Protein AF-A0A2N6NVB7-F1 (afdb_monomer)

Radius of gyration: 34.41 Å; Cα contacts (8 Å, |Δi|>4): 62; chains: 1; bounding box: 68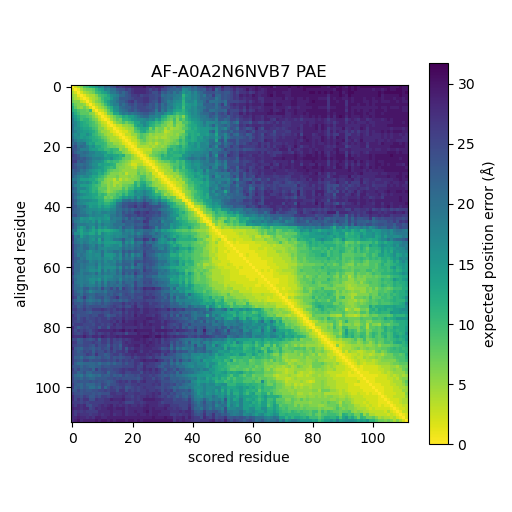×54×75 Å

Organism: Beauveria bassiana (NCBI:txid176275)

Solvent-accessible surface area (backbone atoms only — not comparable to full-atom values): 7226 Å² total; per-residue (Å²): 137,64,85,72,70,75,78,69,82,67,71,74,57,72,52,74,50,78,47,80,46,85,50,96,95,42,84,45,79,48,79,49,84,46,84,44,81,76,61,87,83,67,74,80,74,61,94,56,56,67,58,55,50,52,52,52,49,51,52,53,51,50,53,51,52,52,51,49,54,50,50,22,71,65,57,78,74,95,65,85,79,65,95,87,71,89,55,88,52,47,84,63,26,54,62,48,43,50,52,55,53,51,50,53,50,53,52,54,64,72,76,107

pLDDT: mean 71.39, std 13.03, range [40.34, 96.44]

Structure (mmCIF, N/CA/C/O backbone):
data_AF-A0A2N6NVB7-F1
#
_entry.id   AF-A0A2N6NVB7-F1
#
loop_
_atom_site.group_PDB
_atom_site.id
_atom_site.type_symbol
_atom_site.label_atom_id
_atom_site.label_alt_id
_atom_site.label_comp_id
_atom_site.label_asym_id
_atom_site.label_entity_id
_atom_site.label_seq_id
_atom_site.pdbx_PDB_ins_code
_atom_site.Cartn_x
_atom_site.Cartn_y
_atom_site.Cartn_z
_atom_site.occupancy
_atom_site.B_iso_or_equiv
_atom_site.auth_seq_id
_atom_site.auth_comp_id
_atom_site.auth_asym_id
_atom_site.auth_atom_id
_atom_site.pdbx_PDB_model_num
ATOM 1 N N . MET A 1 1 ? 34.580 24.441 -21.363 1.00 40.34 1 MET A N 1
ATOM 2 C CA . MET A 1 1 ? 34.921 23.006 -21.359 1.00 40.34 1 MET A CA 1
ATOM 3 C C . MET A 1 1 ? 33.828 22.363 -20.548 1.00 40.34 1 MET A C 1
ATOM 5 O O . MET A 1 1 ? 33.906 22.354 -19.325 1.00 40.34 1 MET A O 1
ATOM 9 N N . ASP A 1 2 ? 32.747 22.020 -21.233 1.00 43.09 2 ASP A N 1
ATOM 10 C CA . ASP A 1 2 ? 31.543 21.494 -20.610 1.00 43.09 2 ASP A CA 1
ATOM 11 C C . ASP A 1 2 ? 31.752 20.002 -20.346 1.00 43.09 2 ASP A C 1
ATOM 13 O O . ASP A 1 2 ? 32.411 19.305 -21.116 1.00 43.09 2 ASP A O 1
ATOM 17 N N . ASN A 1 3 ? 31.237 19.513 -19.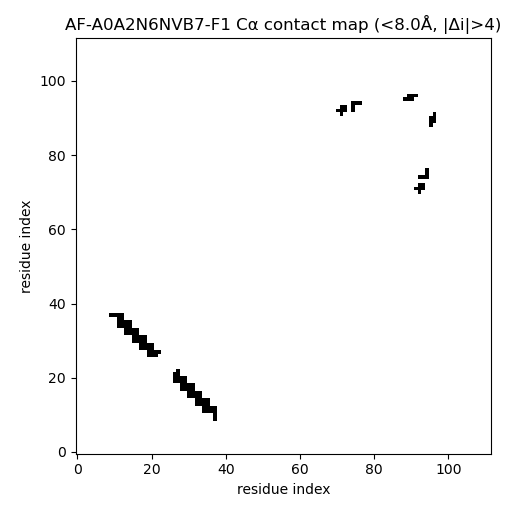218 1.00 52.19 3 ASN A N 1
ATOM 18 C CA . ASN A 1 3 ? 31.436 18.134 -18.752 1.00 52.19 3 ASN A CA 1
ATOM 19 C C . ASN A 1 3 ? 30.811 17.070 -19.683 1.00 52.19 3 ASN A C 1
ATOM 21 O O . ASN A 1 3 ? 30.925 15.876 -19.411 1.00 52.19 3 ASN A O 1
ATOM 25 N N . ASP A 1 4 ? 30.178 17.502 -20.772 1.00 55.56 4 ASP A N 1
ATOM 26 C CA . ASP A 1 4 ? 29.521 16.666 -21.770 1.00 55.56 4 ASP A CA 1
ATOM 27 C C . ASP A 1 4 ? 30.514 16.114 -22.816 1.00 55.56 4 ASP A C 1
ATOM 29 O O . ASP A 1 4 ? 30.278 15.045 -23.373 1.00 55.56 4 ASP A O 1
ATOM 33 N N . ASP A 1 5 ? 31.678 16.755 -23.002 1.00 52.03 5 ASP A N 1
ATOM 34 C CA . ASP A 1 5 ? 32.723 16.304 -23.944 1.00 52.03 5 ASP A CA 1
ATOM 35 C C . ASP A 1 5 ? 33.527 15.087 -23.435 1.00 52.03 5 ASP A C 1
ATOM 37 O O . ASP A 1 5 ? 34.255 14.444 -24.192 1.00 52.03 5 ASP A O 1
ATOM 41 N N . LEU A 1 6 ? 33.414 14.734 -22.147 1.00 52.22 6 LEU A N 1
ATOM 42 C CA . LEU A 1 6 ? 34.183 13.636 -21.540 1.00 52.22 6 LEU A CA 1
ATOM 43 C C . LEU A 1 6 ? 33.532 12.251 -21.730 1.00 52.22 6 LEU A C 1
ATOM 45 O O . LEU A 1 6 ? 34.128 11.237 -21.366 1.00 52.22 6 LEU A O 1
ATOM 49 N N . LEU A 1 7 ? 32.316 12.196 -22.286 1.00 55.66 7 LEU A N 1
ATOM 50 C CA . LEU A 1 7 ? 31.546 10.959 -22.482 1.00 55.66 7 LEU A CA 1
ATOM 51 C C . LEU A 1 7 ? 31.660 10.362 -23.895 1.00 55.66 7 LEU A C 1
ATOM 53 O O . LEU A 1 7 ? 31.211 9.235 -24.096 1.00 55.66 7 LEU A O 1
ATOM 57 N N . ASP A 1 8 ? 32.310 11.057 -24.833 1.00 54.12 8 ASP A N 1
ATOM 58 C CA . ASP A 1 8 ? 32.434 10.635 -26.240 1.00 54.12 8 ASP A CA 1
ATOM 59 C C . ASP A 1 8 ? 33.841 10.131 -26.633 1.00 54.12 8 ASP A C 1
ATOM 61 O O . ASP A 1 8 ? 34.114 9.855 -27.801 1.00 54.12 8 ASP A O 1
ATOM 65 N N . LEU A 1 9 ? 34.752 9.938 -25.670 1.00 54.91 9 LEU A N 1
ATOM 66 C CA . LEU A 1 9 ? 36.155 9.569 -25.940 1.00 54.91 9 LEU A CA 1
ATOM 67 C C . LEU A 1 9 ? 36.422 8.087 -26.271 1.00 54.91 9 LEU A C 1
ATOM 69 O O . LEU A 1 9 ? 37.580 7.684 -26.357 1.00 54.91 9 LEU A O 1
ATOM 73 N N . ASP A 1 10 ? 35.404 7.260 -26.493 1.00 55.62 10 ASP A N 1
ATOM 74 C CA . ASP A 1 10 ? 35.606 5.850 -26.849 1.00 55.62 10 ASP A CA 1
ATOM 75 C C . ASP A 1 10 ? 34.598 5.461 -27.933 1.00 55.62 10 ASP A C 1
ATOM 77 O O . ASP A 1 10 ? 33.502 4.990 -27.642 1.00 55.62 10 ASP A O 1
ATOM 81 N N . GLY A 1 11 ? 34.934 5.702 -29.205 1.00 59.75 11 GLY A N 1
ATOM 82 C CA . GLY A 1 11 ? 34.140 5.212 -30.337 1.00 59.75 11 GLY A CA 1
ATOM 83 C C . GLY A 1 11 ? 33.894 3.694 -30.240 1.00 59.75 11 GLY A C 1
ATOM 84 O O . GLY A 1 11 ? 34.621 2.992 -29.534 1.00 59.75 11 GLY A O 1
ATOM 85 N N . PRO A 1 12 ? 32.874 3.141 -30.923 1.00 56.75 12 PRO A N 1
ATOM 86 C CA . PRO A 1 12 ? 32.504 1.736 -30.771 1.00 56.75 12 PRO A CA 1
ATOM 87 C C . PRO A 1 12 ? 33.707 0.823 -31.042 1.00 56.75 12 PRO A C 1
ATOM 89 O O . PRO A 1 12 ? 34.180 0.722 -32.178 1.00 56.75 12 PRO A O 1
ATOM 92 N N . ARG A 1 13 ? 34.200 0.141 -29.998 1.00 58.38 13 ARG A N 1
ATOM 93 C CA . ARG A 1 13 ? 35.264 -0.856 -30.135 1.00 58.38 13 ARG A CA 1
ATOM 94 C C . ARG A 1 13 ? 34.728 -2.026 -30.956 1.00 58.38 13 ARG A C 1
ATOM 96 O O . ARG A 1 13 ? 33.943 -2.839 -30.467 1.00 58.38 13 ARG A O 1
ATOM 103 N N . ARG A 1 14 ? 35.138 -2.101 -32.226 1.00 57.09 14 ARG A N 1
ATOM 104 C CA . ARG A 1 14 ? 34.875 -3.259 -33.087 1.00 57.09 14 ARG A CA 1
ATOM 105 C C . ARG A 1 14 ? 35.806 -4.383 -32.657 1.00 57.09 14 ARG A C 1
ATOM 107 O O . ARG A 1 14 ? 37.016 -4.293 -32.844 1.00 57.09 14 ARG A O 1
ATOM 114 N N . MET A 1 15 ? 35.244 -5.424 -32.051 1.00 57.75 15 MET A N 1
ATOM 115 C CA . MET A 1 15 ? 35.988 -6.647 -31.775 1.00 57.75 15 MET A CA 1
ATOM 116 C C . MET A 1 15 ? 35.804 -7.596 -32.954 1.00 57.75 15 MET A C 1
ATOM 118 O O . MET A 1 15 ? 34.706 -8.092 -33.208 1.00 57.75 15 MET A O 1
ATOM 122 N N . THR A 1 16 ? 36.891 -7.827 -33.681 1.00 59.09 16 THR A N 1
ATOM 123 C CA . THR A 1 16 ? 36.931 -8.777 -34.788 1.00 59.09 16 THR A CA 1
ATOM 124 C C . THR A 1 16 ? 37.230 -10.158 -34.226 1.00 59.09 16 THR A C 1
ATOM 126 O O . THR A 1 16 ? 38.346 -10.418 -33.781 1.00 59.09 16 THR A O 1
ATOM 129 N N . ILE A 1 17 ? 36.235 -11.042 -34.224 1.00 64.62 17 ILE A N 1
ATOM 130 C CA . ILE A 1 17 ? 36.437 -12.444 -33.853 1.00 64.62 17 ILE A CA 1
ATOM 131 C C . ILE A 1 17 ? 36.577 -13.235 -35.150 1.00 64.62 17 ILE A C 1
ATOM 133 O O . ILE A 1 17 ? 35.655 -13.276 -35.968 1.00 64.62 17 ILE A O 1
ATOM 137 N N . VAL A 1 18 ? 37.748 -13.840 -35.342 1.00 67.06 18 VAL A N 1
ATOM 138 C CA . VAL A 1 18 ? 37.983 -14.799 -36.422 1.00 67.06 18 VAL A CA 1
ATOM 139 C C . VAL A 1 18 ? 37.520 -16.150 -35.906 1.00 67.06 18 VAL A C 1
ATOM 141 O O . VAL A 1 18 ? 38.108 -16.692 -34.973 1.00 67.06 18 VAL A O 1
ATOM 144 N N . MET A 1 19 ? 36.426 -16.659 -36.468 1.00 67.00 19 MET A N 1
ATOM 145 C CA . MET A 1 19 ? 35.972 -18.012 -36.179 1.00 67.00 19 MET A CA 1
ATOM 146 C C . MET A 1 19 ? 36.403 -18.929 -37.316 1.00 67.00 19 MET A C 1
ATOM 148 O O . MET A 1 19 ? 36.098 -18.682 -38.486 1.00 67.00 19 MET A O 1
ATOM 152 N N . GLU A 1 20 ? 37.128 -19.980 -36.954 1.00 69.12 20 GLU A N 1
ATOM 153 C CA . GLU A 1 20 ? 37.506 -21.048 -37.869 1.00 69.12 20 GLU A CA 1
ATOM 154 C C . GLU A 1 20 ? 36.418 -22.120 -37.801 1.00 69.12 20 GLU A C 1
ATOM 156 O O . GLU A 1 20 ? 36.197 -22.74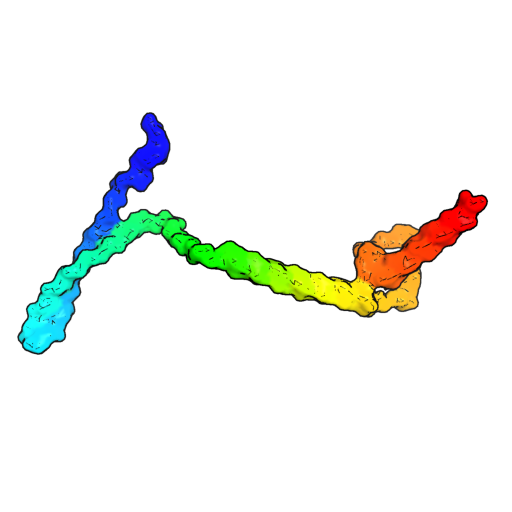1 -36.760 1.00 69.12 20 GLU A O 1
ATOM 161 N N . GLU A 1 21 ? 35.687 -22.302 -38.899 1.00 69.75 21 GLU A N 1
ATOM 162 C CA . GLU A 1 21 ? 34.688 -23.361 -39.013 1.00 69.75 21 GLU A CA 1
ATOM 163 C C . GLU A 1 21 ? 35.209 -24.414 -39.988 1.00 69.75 21 GLU A C 1
ATOM 165 O O . GLU A 1 21 ? 35.560 -24.114 -41.133 1.00 69.75 21 GLU A O 1
ATOM 170 N N . TRP A 1 22 ? 35.266 -25.663 -39.530 1.00 57.91 22 TRP A N 1
ATOM 171 C CA . TRP A 1 22 ? 35.655 -26.782 -40.376 1.00 57.91 22 TRP A CA 1
ATOM 172 C C . TRP A 1 22 ? 34.460 -27.181 -41.246 1.00 57.91 22 TRP A C 1
ATOM 174 O O . TRP A 1 22 ? 33.486 -27.751 -40.750 1.00 57.91 22 TRP A O 1
ATOM 184 N N . LYS A 1 23 ? 34.511 -26.877 -42.547 1.00 60.88 23 LYS A N 1
ATOM 185 C CA . LYS A 1 23 ? 33.477 -27.281 -43.511 1.00 60.88 23 LYS A CA 1
ATOM 186 C C . LYS A 1 23 ? 34.100 -28.056 -44.661 1.00 60.88 23 LYS A C 1
ATOM 188 O O . LYS A 1 23 ? 34.999 -27.571 -45.339 1.00 60.88 23 LYS A O 1
ATOM 193 N N . THR A 1 24 ? 33.581 -29.264 -44.900 1.00 55.69 24 THR A N 1
ATOM 194 C CA . THR A 1 24 ? 33.863 -30.063 -46.111 1.00 55.69 24 THR A CA 1
ATOM 195 C C . THR A 1 24 ? 35.356 -30.173 -46.456 1.00 55.69 24 THR A C 1
ATOM 197 O O . THR A 1 24 ? 35.761 -29.895 -47.578 1.00 55.69 24 THR A O 1
ATOM 200 N N . GLY A 1 25 ? 36.189 -30.564 -45.485 1.00 67.00 25 GLY A N 1
ATOM 201 C CA . GLY A 1 25 ? 37.605 -30.866 -45.725 1.00 67.00 25 GLY A CA 1
ATOM 202 C C . GLY A 1 25 ? 38.541 -29.660 -45.846 1.00 67.00 25 GLY A C 1
ATOM 203 O O . GLY A 1 25 ? 39.730 -29.864 -46.072 1.00 67.00 25 GLY A O 1
ATOM 204 N N . SER A 1 26 ? 38.047 -28.428 -45.678 1.00 59.53 26 SER A N 1
ATOM 205 C CA . SER A 1 26 ? 38.858 -27.207 -45.720 1.00 59.53 26 SER A CA 1
ATOM 206 C C . SER A 1 26 ? 38.516 -26.269 -44.564 1.00 59.53 26 SER A C 1
ATOM 208 O O . SER A 1 26 ? 37.358 -26.138 -44.165 1.00 59.53 26 SER A O 1
ATOM 210 N N . MET A 1 27 ? 39.533 -25.580 -44.047 1.00 57.94 27 MET A N 1
ATOM 211 C CA . MET A 1 27 ? 39.346 -24.482 -43.100 1.00 57.94 27 MET A CA 1
ATOM 212 C C . MET A 1 27 ? 38.789 -23.274 -43.853 1.00 57.94 27 MET A C 1
ATOM 214 O O . MET A 1 27 ? 39.393 -22.825 -44.829 1.00 57.94 27 MET A O 1
ATOM 218 N N . ALA A 1 28 ? 37.637 -22.764 -43.422 1.00 67.75 28 ALA A N 1
ATOM 219 C CA . ALA A 1 28 ? 37.077 -21.522 -43.936 1.00 67.75 28 ALA A CA 1
ATOM 220 C C . ALA A 1 28 ? 37.041 -20.486 -42.810 1.00 67.75 28 ALA A C 1
ATOM 222 O O . ALA A 1 28 ? 36.289 -20.617 -41.840 1.00 67.75 28 ALA A O 1
ATOM 223 N N . ASN A 1 29 ? 37.849 -19.439 -42.960 1.00 67.88 29 ASN A N 1
ATOM 224 C CA . ASN A 1 29 ? 37.879 -18.331 -42.015 1.00 67.88 29 ASN A CA 1
ATOM 225 C C . ASN A 1 29 ? 36.789 -17.342 -42.402 1.00 67.88 29 ASN A C 1
ATOM 227 O O . ASN A 1 29 ? 36.775 -16.831 -43.523 1.00 67.88 29 ASN A O 1
ATOM 231 N N . HIS A 1 30 ? 35.872 -17.072 -41.478 1.00 64.31 30 HIS A N 1
ATOM 232 C CA . HIS A 1 30 ? 34.856 -16.052 -41.680 1.00 64.31 30 HIS A CA 1
ATOM 233 C C . HIS A 1 30 ? 34.942 -15.013 -40.569 1.00 64.31 30 HIS A C 1
ATOM 235 O O . HIS A 1 30 ? 34.862 -15.310 -39.376 1.00 64.31 30 HIS A O 1
ATOM 241 N N . THR A 1 31 ? 35.117 -13.766 -40.988 1.00 62.59 31 THR A N 1
ATOM 242 C CA . THR A 1 31 ? 35.222 -12.628 -40.085 1.00 62.59 31 THR A CA 1
ATOM 243 C C . THR A 1 31 ? 33.833 -12.059 -39.852 1.00 62.59 31 THR A C 1
ATOM 245 O O . THR A 1 31 ? 33.177 -11.623 -40.799 1.00 62.59 31 THR A O 1
ATOM 248 N N . ARG A 1 32 ? 33.372 -12.050 -38.597 1.00 63.56 32 ARG A N 1
ATOM 249 C CA . ARG A 1 32 ? 32.159 -11.318 -38.216 1.00 63.56 32 ARG A CA 1
ATOM 250 C C . ARG A 1 32 ? 32.536 -10.105 -37.384 1.00 63.56 32 ARG A C 1
ATOM 252 O O . ARG A 1 32 ? 33.230 -10.227 -36.378 1.00 63.56 32 ARG A O 1
ATOM 259 N N . GLU A 1 33 ? 32.051 -8.943 -37.800 1.00 61.19 33 GLU A N 1
ATOM 260 C CA . GLU A 1 33 ? 32.134 -7.737 -36.987 1.00 61.19 33 GLU A CA 1
ATOM 261 C C . GLU A 1 33 ? 30.962 -7.707 -36.011 1.00 61.19 33 GLU A C 1
ATOM 263 O O . GLU A 1 33 ? 29.798 -7.708 -36.414 1.00 61.19 33 GLU A O 1
ATOM 268 N N . ILE A 1 34 ? 31.275 -7.678 -34.718 1.00 61.44 34 ILE A N 1
ATOM 269 C CA . ILE A 1 34 ? 30.281 -7.495 -33.667 1.00 61.44 34 ILE A CA 1
ATOM 270 C C . ILE A 1 34 ? 30.518 -6.113 -33.067 1.00 61.44 34 ILE A C 1
ATOM 272 O O . ILE A 1 34 ? 31.574 -5.835 -32.496 1.00 61.44 34 ILE A O 1
ATOM 276 N N . ALA A 1 35 ? 29.531 -5.232 -33.218 1.00 63.94 35 ALA A N 1
ATOM 277 C CA . ALA A 1 35 ? 29.531 -3.948 -32.538 1.00 63.94 35 ALA A CA 1
ATOM 278 C C . ALA A 1 35 ? 29.279 -4.192 -31.046 1.00 63.94 35 ALA A C 1
ATOM 280 O O . ALA A 1 35 ? 28.187 -4.612 -30.660 1.00 63.94 35 ALA A O 1
ATOM 281 N N . ILE A 1 36 ? 30.289 -3.946 -30.211 1.00 61.56 36 ILE A N 1
ATOM 282 C CA . ILE A 1 36 ? 30.131 -3.977 -28.759 1.00 61.56 36 ILE A CA 1
ATOM 283 C C . ILE A 1 36 ? 29.786 -2.549 -28.320 1.00 61.56 36 ILE A C 1
ATOM 285 O O . ILE A 1 36 ? 30.647 -1.671 -28.424 1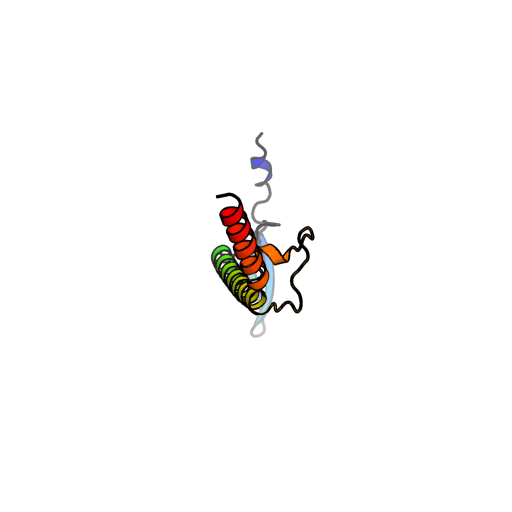.00 61.56 36 ILE A O 1
ATOM 289 N N . PRO A 1 37 ? 28.547 -2.269 -27.868 1.00 60.66 37 PRO A N 1
ATOM 290 C CA . PRO A 1 37 ? 28.227 -0.952 -27.343 1.00 60.66 37 PRO A CA 1
ATOM 291 C C . PRO A 1 37 ? 29.065 -0.697 -26.082 1.00 60.66 37 PRO A C 1
ATOM 293 O O . PRO A 1 37 ? 29.108 -1.515 -25.165 1.00 60.66 37 PRO A O 1
ATOM 296 N N . ASN A 1 38 ? 29.718 0.459 -26.035 1.00 56.16 38 ASN A N 1
ATOM 297 C CA . ASN A 1 38 ? 30.551 0.966 -24.936 1.00 56.16 38 ASN A CA 1
ATOM 298 C C . ASN A 1 38 ? 29.743 1.388 -23.688 1.00 56.16 38 ASN A C 1
ATOM 300 O O . ASN A 1 38 ? 30.292 1.936 -22.733 1.00 56.16 38 ASN A O 1
ATOM 304 N N . THR A 1 39 ? 28.437 1.118 -23.651 1.00 57.38 39 THR A N 1
ATOM 305 C CA . THR A 1 39 ? 27.556 1.519 -22.555 1.00 57.38 39 THR A CA 1
ATOM 306 C C . THR A 1 39 ? 27.691 0.576 -21.360 1.00 57.38 39 THR A C 1
ATOM 308 O O . THR A 1 39 ? 26.805 -0.241 -21.086 1.00 57.38 39 THR A O 1
ATOM 311 N N . PHE A 1 40 ? 28.776 0.711 -20.597 1.00 55.59 40 PHE A N 1
ATOM 312 C CA . PHE A 1 40 ? 28.798 0.255 -19.210 1.00 55.59 40 PHE A CA 1
ATOM 313 C C . PHE A 1 40 ? 27.728 1.040 -18.435 1.00 55.59 40 PHE A C 1
ATOM 315 O O . PHE A 1 40 ? 27.924 2.189 -18.062 1.00 55.59 40 PHE A O 1
ATOM 322 N N . GLY A 1 41 ? 26.556 0.437 -18.235 1.00 54.31 41 GLY A N 1
ATOM 323 C CA . GLY A 1 41 ? 25.549 0.944 -17.295 1.00 54.31 41 GLY A CA 1
ATOM 324 C C . GLY A 1 41 ? 24.194 1.339 -17.875 1.00 54.31 41 GLY A C 1
ATOM 325 O O . GLY A 1 41 ? 23.257 1.518 -17.101 1.00 54.31 41 GLY A O 1
ATOM 326 N N . ARG A 1 42 ? 24.010 1.401 -19.200 1.00 53.03 42 ARG A N 1
ATOM 327 C CA . ARG A 1 42 ? 22.691 1.710 -19.780 1.00 53.03 42 ARG A CA 1
ATOM 328 C C . ARG A 1 42 ? 22.087 0.487 -20.464 1.00 53.03 42 ARG A C 1
ATOM 330 O O . ARG A 1 42 ? 22.069 0.376 -21.682 1.00 53.03 42 ARG A O 1
ATOM 337 N N . ARG A 1 43 ? 21.558 -0.440 -19.657 1.00 55.00 43 ARG A N 1
ATOM 338 C CA . ARG A 1 43 ? 20.618 -1.445 -20.175 1.00 55.00 43 ARG A CA 1
ATOM 339 C C . ARG A 1 43 ? 19.329 -0.711 -20.564 1.00 55.00 43 ARG A C 1
ATOM 341 O O . ARG A 1 43 ? 18.774 -0.037 -19.693 1.00 55.00 43 ARG A O 1
ATOM 348 N N . PRO A 1 44 ? 18.851 -0.790 -21.818 1.00 56.62 44 PRO A N 1
ATOM 349 C CA . PRO A 1 44 ? 17.574 -0.192 -22.175 1.00 56.62 44 PRO A CA 1
ATOM 350 C C . PRO A 1 44 ? 16.499 -0.840 -21.303 1.00 56.62 44 PRO A C 1
ATOM 352 O O . PRO A 1 44 ? 16.292 -2.053 -21.349 1.00 56.62 44 PRO A O 1
ATOM 355 N N . VAL A 1 45 ? 15.862 -0.043 -20.445 1.00 66.25 45 VAL A N 1
ATOM 356 C CA . VAL A 1 45 ? 14.693 -0.508 -19.700 1.00 66.25 45 VAL A CA 1
ATOM 357 C C . VAL A 1 45 ? 13.631 -0.909 -20.727 1.00 66.25 45 VAL A C 1
ATOM 359 O O . VAL A 1 45 ? 13.385 -0.145 -21.665 1.00 66.25 45 VAL A O 1
ATOM 362 N N . PRO A 1 46 ? 13.035 -2.108 -20.618 1.00 64.81 46 PRO A N 1
ATOM 363 C CA . PRO A 1 46 ? 12.092 -2.583 -21.622 1.00 64.81 46 PRO A CA 1
ATOM 364 C C . PRO A 1 46 ? 10.910 -1.615 -21.683 1.00 64.81 46 PRO A C 1
ATOM 366 O O . PRO A 1 46 ? 10.408 -1.209 -20.641 1.00 64.81 46 PRO A O 1
ATOM 369 N N . ALA A 1 47 ? 10.463 -1.214 -22.875 1.00 68.69 47 ALA A N 1
ATOM 370 C CA . ALA A 1 47 ? 9.513 -0.104 -23.051 1.00 68.69 47 ALA A CA 1
ATOM 371 C C . ALA A 1 47 ? 8.192 -0.238 -22.249 1.00 68.69 47 ALA A C 1
ATOM 373 O O . ALA A 1 47 ? 7.533 0.759 -21.967 1.00 68.69 47 ALA A O 1
ATOM 374 N N . ASN A 1 48 ? 7.829 -1.452 -21.827 1.00 74.56 48 ASN A N 1
ATOM 375 C CA . ASN A 1 48 ? 6.641 -1.779 -21.036 1.00 74.56 48 ASN A CA 1
ATOM 376 C C . ASN A 1 48 ? 6.862 -1.808 -19.507 1.00 74.56 48 ASN A C 1
ATOM 378 O O . ASN A 1 48 ? 5.925 -2.118 -18.771 1.00 74.56 48 ASN A O 1
ATOM 382 N N . TRP A 1 49 ? 8.054 -1.462 -19.003 1.00 82.75 49 TRP A N 1
ATOM 383 C CA . TRP A 1 49 ? 8.373 -1.540 -17.569 1.00 82.75 49 TRP A CA 1
ATOM 384 C C . TRP A 1 49 ? 7.396 -0.738 -16.700 1.00 82.75 49 TRP A C 1
ATOM 386 O O . TRP A 1 49 ? 7.009 -1.180 -15.622 1.00 82.75 49 TRP A O 1
ATOM 396 N N . ARG A 1 50 ? 6.947 0.421 -17.199 1.00 78.62 50 ARG A N 1
ATOM 397 C CA . ARG A 1 50 ? 5.982 1.286 -16.503 1.00 78.62 50 ARG A CA 1
ATOM 398 C C . ARG A 1 50 ? 4.610 0.628 -16.390 1.00 78.62 50 ARG A C 1
ATOM 400 O O . ARG A 1 50 ? 3.999 0.682 -15.328 1.00 78.62 50 ARG A O 1
ATOM 407 N N . GLY A 1 51 ? 4.151 -0.011 -17.467 1.00 84.50 51 GLY A N 1
ATOM 408 C CA . GLY A 1 51 ? 2.858 -0.694 -17.507 1.00 84.50 51 GLY A CA 1
ATOM 409 C C . GLY A 1 51 ? 2.813 -1.882 -16.551 1.00 84.50 51 GLY A C 1
ATOM 410 O O . GLY A 1 51 ? 1.890 -1.988 -15.747 1.00 84.50 51 GLY A O 1
ATOM 411 N N . ASN A 1 52 ? 3.847 -2.725 -16.563 1.00 86.81 52 ASN A N 1
ATOM 412 C CA . ASN A 1 52 ? 3.897 -3.913 -15.708 1.00 86.81 52 ASN A CA 1
ATOM 413 C C . ASN A 1 52 ? 3.938 -3.545 -14.217 1.00 86.81 52 ASN A C 1
ATOM 415 O O . ASN A 1 52 ? 3.242 -4.168 -13.419 1.00 86.81 52 ASN A O 1
ATOM 419 N N . THR A 1 53 ? 4.686 -2.504 -13.839 1.00 89.12 53 THR A N 1
ATOM 420 C CA . THR A 1 53 ? 4.729 -2.018 -12.449 1.00 89.12 53 THR A CA 1
ATOM 421 C C . THR A 1 53 ? 3.404 -1.398 -12.017 1.00 89.12 53 THR A C 1
ATOM 423 O O . THR A 1 53 ? 2.983 -1.597 -10.881 1.00 89.12 53 THR A O 1
ATOM 426 N N . LEU A 1 54 ? 2.718 -0.684 -12.913 1.00 91.38 54 LEU A N 1
ATOM 427 C CA . LEU A 1 54 ? 1.411 -0.102 -12.614 1.00 91.38 54 LEU A CA 1
ATOM 428 C C . LEU A 1 54 ? 0.362 -1.193 -12.367 1.00 91.38 54 LEU A C 1
ATOM 430 O O . LEU A 1 54 ? -0.372 -1.125 -11.384 1.00 91.38 54 LEU A O 1
ATOM 434 N N . ILE A 1 55 ? 0.340 -2.230 -13.207 1.00 90.25 55 ILE A N 1
ATOM 435 C CA . ILE A 1 55 ? -0.558 -3.381 -13.042 1.00 90.25 55 ILE A CA 1
ATOM 436 C C . ILE A 1 55 ? -0.218 -4.144 -11.757 1.00 90.25 55 ILE A C 1
ATOM 438 O O . ILE A 1 55 ? -1.110 -4.429 -10.962 1.00 90.25 55 ILE A O 1
ATOM 442 N N . ALA A 1 56 ? 1.064 -4.426 -11.511 1.00 92.00 56 ALA A N 1
ATOM 443 C CA . ALA A 1 56 ? 1.502 -5.106 -10.294 1.00 92.00 56 ALA A CA 1
ATOM 444 C C . ALA A 1 56 ? 1.123 -4.315 -9.029 1.00 92.00 56 ALA A C 1
ATOM 446 O O . ALA A 1 56 ? 0.583 -4.886 -8.081 1.00 92.00 56 ALA A O 1
ATOM 447 N N . GLY A 1 57 ? 1.336 -2.997 -9.035 1.00 94.12 57 GLY A N 1
ATOM 448 C CA . GLY A 1 57 ? 0.944 -2.111 -7.940 1.00 94.12 57 GLY A CA 1
ATOM 449 C C . GLY A 1 57 ? -0.566 -2.111 -7.701 1.00 94.12 57 GLY A C 1
ATOM 450 O O . GLY A 1 57 ? -1.002 -2.232 -6.558 1.00 94.12 57 GLY A O 1
ATOM 451 N N . ALA A 1 58 ? -1.368 -2.051 -8.768 1.00 94.38 58 ALA A N 1
ATOM 452 C CA . ALA A 1 58 ? -2.825 -2.085 -8.670 1.00 94.38 58 ALA A CA 1
ATOM 453 C C . ALA A 1 58 ? -3.343 -3.411 -8.088 1.00 94.38 58 ALA A C 1
ATOM 455 O O . ALA A 1 58 ? -4.228 -3.403 -7.234 1.00 94.38 58 ALA A O 1
ATOM 456 N N . VAL A 1 59 ? -2.767 -4.545 -8.499 1.00 96.44 59 VAL A N 1
ATOM 457 C CA . VAL A 1 59 ? -3.144 -5.869 -7.981 1.00 96.44 59 VAL A CA 1
ATOM 458 C C . VAL A 1 59 ? -2.825 -5.986 -6.492 1.00 96.44 59 VAL A C 1
ATOM 460 O O . VAL A 1 59 ? -3.692 -6.375 -5.711 1.00 96.44 59 VAL A O 1
ATOM 463 N N . ILE A 1 60 ? -1.611 -5.608 -6.081 1.00 95.50 60 ILE A N 1
ATOM 464 C CA . ILE A 1 60 ? -1.206 -5.645 -4.669 1.00 95.50 60 ILE A CA 1
ATOM 465 C C . ILE A 1 60 ? -2.117 -4.742 -3.836 1.00 95.50 60 ILE A C 1
ATOM 467 O O . ILE A 1 60 ? -2.638 -5.176 -2.809 1.00 95.50 60 ILE A O 1
ATOM 471 N N . PHE A 1 61 ? -2.362 -3.514 -4.295 1.00 94.44 61 PHE A N 1
ATOM 472 C CA . PHE A 1 61 ? -3.250 -2.582 -3.606 1.00 94.44 61 PHE A CA 1
ATOM 473 C C . PHE A 1 61 ? -4.673 -3.139 -3.472 1.00 94.44 61 PHE A C 1
ATOM 475 O O . PHE A 1 61 ? -5.265 -3.060 -2.396 1.00 94.44 61 PHE A O 1
ATOM 482 N N . GLY A 1 62 ? -5.198 -3.772 -4.525 1.00 94.94 62 GLY A N 1
ATOM 483 C CA . GLY A 1 62 ? -6.498 -4.439 -4.494 1.00 94.94 62 GLY A CA 1
ATOM 484 C C . GLY A 1 62 ? -6.567 -5.555 -3.448 1.00 94.94 62 GLY A C 1
ATOM 485 O O . GLY A 1 62 ? -7.501 -5.590 -2.647 1.00 94.94 62 GLY A O 1
ATOM 486 N N . ILE A 1 63 ? -5.560 -6.432 -3.398 1.00 93.69 63 ILE A N 1
ATOM 487 C CA . ILE A 1 63 ? -5.502 -7.535 -2.422 1.00 93.69 63 ILE A CA 1
ATOM 488 C C . ILE A 1 63 ? -5.427 -6.997 -0.990 1.00 93.69 63 ILE A C 1
ATOM 490 O O . ILE A 1 63 ? -6.150 -7.472 -0.109 1.00 93.69 63 ILE A O 1
ATOM 494 N N . VAL A 1 64 ? -4.582 -5.992 -0.751 1.00 94.38 64 VAL A N 1
ATOM 495 C CA . VAL A 1 64 ? -4.438 -5.364 0.568 1.00 94.38 64 VAL A CA 1
ATOM 496 C C . VAL A 1 64 ? -5.752 -4.714 0.994 1.00 94.38 64 VAL A C 1
ATOM 498 O O . VAL A 1 64 ? -6.196 -4.958 2.111 1.00 94.38 64 VAL A O 1
ATOM 501 N N . ALA A 1 65 ? -6.424 -3.971 0.111 1.00 88.50 65 ALA A N 1
ATOM 502 C CA . ALA A 1 65 ? -7.701 -3.330 0.420 1.00 88.50 65 ALA A CA 1
ATOM 503 C C . ALA A 1 65 ? -8.797 -4.346 0.786 1.00 88.50 65 ALA A C 1
ATOM 505 O O . ALA A 1 65 ? -9.523 -4.150 1.763 1.00 88.50 65 ALA A O 1
ATOM 506 N N . VAL A 1 66 ? -8.895 -5.459 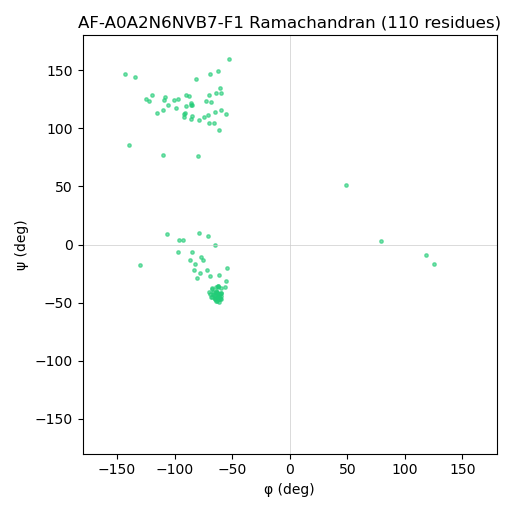0.050 1.00 89.31 66 VAL A N 1
ATOM 507 C CA . VAL A 1 66 ? -9.858 -6.532 0.353 1.00 89.31 66 VAL A CA 1
ATOM 508 C C . VAL A 1 66 ? -9.536 -7.190 1.691 1.00 89.31 66 VAL A C 1
ATOM 510 O O . VAL A 1 66 ? -10.430 -7.367 2.518 1.00 89.31 66 VAL A O 1
ATOM 513 N N . THR A 1 67 ? -8.263 -7.507 1.931 1.00 90.50 67 THR A N 1
ATOM 514 C CA . THR A 1 67 ? -7.811 -8.136 3.181 1.00 90.50 67 THR A CA 1
ATOM 515 C C . THR A 1 67 ? -8.054 -7.219 4.377 1.00 90.50 67 THR A C 1
ATOM 517 O O . THR A 1 67 ? -8.532 -7.672 5.412 1.00 90.50 67 THR A O 1
ATOM 520 N N . TRP A 1 68 ? -7.809 -5.920 4.220 1.00 85.06 68 TRP A N 1
ATOM 521 C CA . TRP A 1 68 ? -8.056 -4.903 5.237 1.00 85.06 68 TRP A CA 1
ATOM 522 C C . TRP A 1 68 ? -9.535 -4.777 5.583 1.00 85.06 68 TRP A C 1
ATOM 524 O O . TRP A 1 68 ? -9.904 -4.826 6.754 1.00 85.06 68 TRP A O 1
ATOM 534 N N . LYS A 1 69 ? -10.400 -4.682 4.564 1.00 82.50 69 LYS A N 1
ATOM 535 C CA . LYS A 1 69 ? -11.857 -4.636 4.742 1.00 82.50 69 LYS A CA 1
ATOM 536 C C . LYS A 1 69 ? -12.356 -5.903 5.432 1.00 82.50 69 LYS A C 1
ATOM 538 O O . LYS A 1 69 ? -13.187 -5.831 6.332 1.00 82.50 69 LYS A O 1
ATOM 543 N N . PHE A 1 70 ? -11.840 -7.062 5.029 1.00 83.06 70 PHE A N 1
ATOM 544 C CA . PHE A 1 70 ? -12.213 -8.335 5.632 1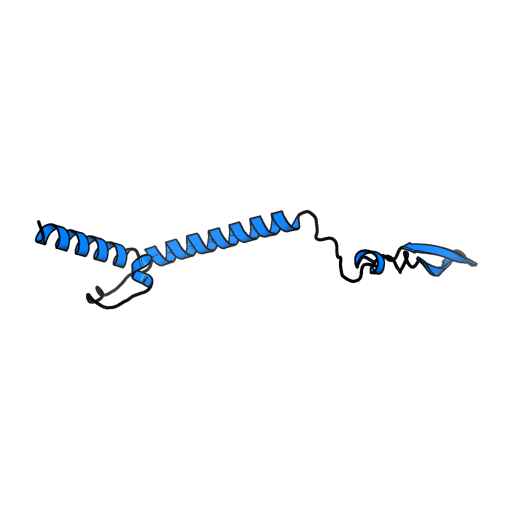.00 83.06 70 PHE A CA 1
ATOM 545 C C . PHE A 1 70 ? -11.739 -8.452 7.085 1.00 83.06 70 PHE A C 1
ATOM 547 O O . PHE A 1 70 ? -12.506 -8.903 7.932 1.00 83.06 70 PHE A O 1
ATOM 554 N N . GLY A 1 71 ? -10.519 -7.997 7.388 1.00 77.19 71 GLY A N 1
ATOM 555 C CA . GLY A 1 71 ? -9.994 -7.914 8.752 1.00 77.19 71 GLY A CA 1
ATOM 556 C C . GLY A 1 71 ? -10.838 -6.997 9.639 1.00 77.19 71 GLY A C 1
ATOM 557 O O . GLY A 1 71 ? -11.247 -7.407 10.720 1.00 77.19 71 GLY A O 1
ATOM 558 N N . ALA A 1 72 ? -11.190 -5.812 9.138 1.00 78.62 72 ALA A N 1
ATOM 559 C CA . ALA A 1 72 ? -12.025 -4.827 9.825 1.00 78.62 72 ALA A CA 1
ATOM 560 C C . ALA A 1 72 ? -13.454 -5.310 10.140 1.00 78.62 72 ALA A C 1
ATOM 562 O O . ALA A 1 72 ? -14.014 -4.942 11.173 1.00 78.62 72 ALA A O 1
ATOM 563 N N . ASP A 1 73 ? -14.059 -6.113 9.256 1.00 75.25 73 ASP A N 1
ATOM 564 C CA . ASP A 1 73 ? -15.395 -6.692 9.470 1.00 75.25 73 ASP A CA 1
ATOM 565 C C . ASP A 1 73 ? -15.366 -7.935 10.384 1.00 75.25 73 ASP A C 1
ATOM 567 O O . ASP A 1 73 ? -16.365 -8.237 11.038 1.00 75.25 73 ASP A O 1
ATOM 571 N N . ARG A 1 74 ? -14.258 -8.692 10.406 1.00 72.12 74 ARG A N 1
ATOM 572 C CA . ARG A 1 74 ? -14.114 -9.940 11.185 1.00 72.12 74 ARG A CA 1
ATOM 573 C C . ARG A 1 74 ? -13.654 -9.717 12.624 1.00 72.12 74 ARG A C 1
ATOM 575 O O . ARG A 1 74 ? -13.727 -10.654 13.415 1.00 72.12 74 ARG A O 1
ATOM 582 N N . GLU A 1 75 ? -13.174 -8.528 12.961 1.00 71.50 75 GLU A N 1
ATOM 583 C CA . GLU A 1 75 ? -12.695 -8.217 14.303 1.00 71.50 75 GLU A CA 1
ATOM 584 C C . GLU A 1 75 ? -13.877 -8.149 15.285 1.00 71.50 75 GLU A C 1
ATOM 586 O O . GLU A 1 75 ? -14.665 -7.201 15.281 1.00 71.50 75 GLU A O 1
ATOM 591 N N . GLN A 1 76 ? -14.025 -9.198 16.102 1.00 68.81 76 GLN A N 1
ATOM 592 C CA . GLN A 1 76 ? -15.033 -9.279 17.157 1.00 68.81 76 GLN A CA 1
ATOM 593 C C . GLN A 1 76 ? -14.384 -9.095 18.525 1.00 68.81 76 GLN A C 1
ATOM 595 O O . GLN A 1 76 ? -13.511 -9.866 18.917 1.00 68.81 76 GLN A O 1
ATOM 600 N N . TRP A 1 77 ? -14.817 -8.065 19.245 1.00 71.75 77 TRP A N 1
ATOM 601 C CA . TRP A 1 77 ? -14.327 -7.709 20.567 1.00 71.75 77 TRP A CA 1
ATOM 602 C C . TRP A 1 77 ? -15.258 -8.287 21.630 1.00 71.75 77 TRP A C 1
ATOM 604 O O . TRP A 1 77 ? -16.462 -8.040 21.625 1.00 71.75 77 TRP A O 1
ATOM 614 N N . ALA A 1 78 ? -14.694 -9.061 22.560 1.00 69.56 78 ALA A N 1
ATOM 615 C CA . ALA A 1 78 ? -15.452 -9.680 23.650 1.00 69.56 78 ALA A CA 1
ATOM 616 C C . ALA A 1 78 ? -15.917 -8.667 24.714 1.00 69.56 78 ALA A C 1
ATOM 618 O O . ALA A 1 78 ? -16.861 -8.934 25.454 1.00 69.56 78 ALA A O 1
ATOM 619 N N . HIS A 1 79 ? -15.254 -7.511 24.806 1.00 70.19 79 HIS A N 1
ATOM 620 C CA . HIS A 1 79 ? -15.567 -6.466 25.773 1.00 70.19 79 HIS A CA 1
ATOM 621 C C . HIS A 1 79 ? -15.385 -5.079 25.154 1.00 70.19 79 HIS A C 1
ATOM 623 O O . HIS A 1 79 ? -14.501 -4.878 24.317 1.00 70.19 79 HIS A O 1
ATOM 629 N N . ARG A 1 80 ? -16.212 -4.122 25.588 1.00 72.19 80 ARG A N 1
ATOM 630 C CA . ARG A 1 80 ? -16.083 -2.717 25.194 1.00 72.19 80 ARG A CA 1
ATOM 631 C C . ARG A 1 80 ? -14.821 -2.131 25.845 1.00 72.19 80 ARG A C 1
ATOM 633 O O . ARG A 1 80 ? -14.665 -2.276 27.056 1.00 72.19 80 ARG A O 1
ATOM 640 N N . PRO A 1 81 ? -13.919 -1.487 25.090 1.00 70.00 81 PRO A N 1
ATOM 641 C CA . PRO A 1 81 ? -12.751 -0.830 25.670 1.00 70.00 81 PRO A CA 1
ATOM 642 C C . PRO A 1 81 ? -13.158 0.303 26.618 1.00 70.00 81 PRO A C 1
ATOM 644 O O . PRO A 1 81 ? -14.176 0.961 26.405 1.00 70.00 81 PRO A O 1
ATOM 647 N N . GLN A 1 82 ? -12.346 0.553 27.648 1.00 69.38 82 GLN A N 1
ATOM 648 C CA . GLN A 1 82 ? -12.608 1.640 28.591 1.00 69.38 82 GLN A CA 1
ATOM 649 C C . GLN A 1 82 ? -12.405 3.020 27.925 1.00 69.38 82 GLN A C 1
ATOM 651 O O . GLN A 1 82 ? -11.533 3.166 27.053 1.00 69.38 82 GLN A O 1
ATOM 656 N N . PRO A 1 83 ? -13.186 4.049 28.313 1.00 65.69 83 PRO A N 1
ATOM 657 C CA . PRO A 1 83 ? -13.000 5.411 27.821 1.00 65.69 83 PRO A CA 1
ATOM 658 C C . PRO A 1 83 ? -11.644 5.950 28.301 1.00 65.69 83 PRO A C 1
ATOM 660 O O . PRO A 1 83 ? -11.431 6.102 29.500 1.00 65.69 83 PRO A O 1
ATOM 663 N N . GLY A 1 84 ? -10.714 6.202 27.374 1.00 67.56 84 GLY A N 1
ATOM 664 C CA . GLY A 1 84 ? -9.367 6.720 27.673 1.00 67.56 84 GLY A CA 1
ATOM 665 C C . GLY A 1 84 ? -8.210 5.885 27.119 1.00 67.56 84 GLY A C 1
ATOM 666 O O . GLY A 1 84 ? -7.105 6.404 26.978 1.00 67.56 84 GLY A O 1
ATOM 667 N N . GLU A 1 85 ? -8.451 4.630 26.731 1.00 72.50 85 GLU A N 1
ATOM 668 C CA . GLU A 1 85 ? -7.402 3.767 26.181 1.00 72.50 85 GLU A CA 1
ATOM 669 C C . GLU A 1 85 ? -7.301 3.902 24.648 1.00 72.50 85 GLU A C 1
ATOM 671 O O . GLU A 1 85 ? -8.302 3.800 23.917 1.00 72.50 85 GLU A O 1
ATOM 676 N N . TRP A 1 86 ? -6.083 4.142 24.150 1.00 71.56 86 TRP A N 1
ATOM 677 C CA . TRP A 1 86 ? -5.811 4.323 22.725 1.00 71.56 86 TRP A CA 1
ATOM 678 C C . TRP A 1 86 ? -5.591 2.976 22.033 1.00 71.56 86 TRP A C 1
ATOM 680 O O . TRP A 1 86 ? -4.640 2.261 22.341 1.00 71.56 86 TRP A O 1
ATOM 690 N N . TYR A 1 87 ? -6.435 2.662 21.044 1.00 75.12 87 TYR A N 1
ATOM 691 C CA . TYR A 1 87 ? -6.266 1.481 20.196 1.00 75.12 87 TYR A CA 1
ATOM 692 C C . TYR A 1 87 ? -6.103 1.899 18.733 1.00 75.12 87 TYR A C 1
ATOM 694 O O . TYR A 1 87 ? -6.965 2.614 18.210 1.00 75.12 87 TYR A O 1
ATOM 702 N N . PRO A 1 88 ? -5.064 1.412 18.028 1.00 72.25 88 PRO A N 1
ATOM 703 C CA . PRO A 1 88 ? -4.876 1.707 16.609 1.00 72.25 88 PRO A CA 1
ATOM 704 C C . PRO A 1 88 ? -6.052 1.196 15.767 1.00 72.25 88 PRO A C 1
ATOM 706 O O . PRO A 1 88 ? -6.373 1.782 14.733 1.00 72.25 88 PRO A O 1
ATOM 709 N N . SER A 1 89 ? -6.753 0.165 16.251 1.00 72.75 89 SER A N 1
ATOM 710 C CA . SER A 1 89 ? -7.909 -0.397 15.573 1.00 72.75 89 SER A CA 1
ATOM 711 C C . SER A 1 89 ? -9.206 0.392 15.692 1.00 72.75 89 SER A C 1
ATOM 713 O O . SER A 1 89 ? -10.109 0.152 14.890 1.00 72.75 89 SER A O 1
ATOM 715 N N . ARG A 1 90 ? -9.289 1.415 16.560 1.00 76.31 90 ARG A N 1
ATOM 716 C CA . ARG A 1 90 ? -10.470 2.304 16.628 1.00 76.31 90 ARG A CA 1
ATOM 717 C C . ARG A 1 90 ? -10.805 2.959 15.287 1.00 76.31 90 ARG A C 1
ATOM 719 O O . ARG A 1 90 ? -11.966 3.206 15.003 1.00 76.31 90 ARG A O 1
ATOM 726 N N . ARG A 1 91 ? -9.804 3.228 14.438 1.00 71.62 91 ARG A N 1
ATOM 727 C CA . ARG A 1 91 ? -10.007 3.928 13.155 1.00 71.62 91 ARG A CA 1
ATOM 728 C C . ARG A 1 91 ? -10.487 3.038 12.016 1.00 71.62 91 ARG A C 1
ATOM 730 O O . ARG A 1 91 ? -10.927 3.562 10.997 1.00 71.62 91 ARG A O 1
ATOM 737 N N . TRP A 1 92 ? -10.364 1.722 12.152 1.00 75.12 92 TRP A N 1
ATOM 738 C CA . TRP A 1 92 ? -10.641 0.796 11.055 1.00 75.12 92 TRP A CA 1
ATOM 739 C C . TRP A 1 92 ? -11.565 -0.359 11.433 1.00 75.12 92 TRP A C 1
ATOM 741 O O . TRP A 1 92 ? -12.143 -0.969 10.544 1.00 75.12 92 TRP A O 1
ATOM 751 N N . SER A 1 93 ? -11.741 -0.649 12.721 1.00 81.50 93 SER A N 1
ATOM 752 C CA . SER A 1 93 ? -12.532 -1.777 13.194 1.00 81.50 93 SER A CA 1
ATOM 753 C C . SER A 1 93 ? -13.985 -1.365 13.324 1.00 81.50 93 SER A C 1
ATOM 755 O O . SER A 1 93 ? -14.307 -0.369 13.977 1.00 81.50 93 SER A O 1
ATOM 757 N N . LYS A 1 94 ? -14.888 -2.128 12.713 1.00 79.69 94 LYS A N 1
ATOM 758 C CA . LYS A 1 94 ? -16.297 -1.737 12.620 1.00 79.69 94 LYS A CA 1
ATOM 759 C C . LYS A 1 94 ? -16.978 -1.614 13.983 1.00 79.69 94 LYS A C 1
ATOM 761 O O . LYS A 1 94 ? -17.797 -0.718 14.164 1.00 79.69 94 LYS A O 1
ATOM 766 N N . GLN A 1 95 ? -16.632 -2.491 14.926 1.00 79.94 95 GLN A N 1
ATOM 767 C CA . GLN A 1 95 ? -17.229 -2.500 16.265 1.00 79.94 95 GLN A CA 1
ATOM 768 C C . GLN A 1 95 ? -16.832 -1.263 17.073 1.00 79.94 95 GLN A C 1
ATOM 770 O O . GLN A 1 95 ? -17.695 -0.595 17.634 1.00 79.94 95 GLN A O 1
ATOM 775 N N . LEU A 1 96 ? -15.546 -0.903 17.054 1.00 80.25 96 LEU A N 1
ATOM 776 C CA . LEU A 1 96 ? -15.050 0.283 17.752 1.00 80.25 96 LEU A CA 1
ATOM 777 C C . LEU A 1 96 ? -15.605 1.582 17.154 1.00 80.25 96 LEU A C 1
ATOM 779 O O . LEU A 1 96 ? -16.069 2.437 17.900 1.00 80.25 96 LEU A O 1
ATOM 783 N N . ILE A 1 97 ? -15.642 1.704 15.820 1.00 82.56 97 ILE A N 1
ATOM 784 C CA . ILE A 1 97 ? -16.212 2.883 15.143 1.00 82.56 97 ILE A CA 1
ATOM 785 C C . ILE A 1 97 ? -17.692 3.069 15.509 1.00 82.56 97 ILE A C 1
ATOM 787 O O . ILE A 1 97 ? -18.164 4.198 15.628 1.00 82.56 97 ILE A O 1
ATOM 791 N N . GLN A 1 98 ? -18.442 1.974 15.654 1.00 83.88 98 GLN A N 1
ATOM 792 C CA . GLN A 1 98 ? -19.853 2.031 16.023 1.00 83.88 98 GLN A CA 1
ATOM 793 C C . GLN A 1 98 ? -20.037 2.513 17.469 1.00 83.88 98 GLN A C 1
ATOM 795 O O . GLN A 1 98 ? -20.841 3.412 17.705 1.00 83.88 98 GLN A O 1
ATOM 800 N N . TRP A 1 99 ? -19.248 1.993 18.411 1.00 82.62 99 TRP A N 1
ATOM 801 C CA . TRP A 1 99 ? -19.277 2.449 19.803 1.00 82.62 99 TRP A CA 1
ATOM 802 C C . TRP A 1 99 ? -18.843 3.912 19.963 1.00 82.62 99 TRP A C 1
ATOM 804 O O . TRP A 1 99 ? -19.505 4.650 20.689 1.00 82.62 99 TRP A O 1
ATOM 814 N N . ASP A 1 100 ? -17.811 4.358 19.238 1.00 82.50 100 ASP A N 1
ATOM 815 C CA . ASP A 1 100 ? -17.369 5.764 19.240 1.00 82.50 100 ASP A CA 1
ATOM 816 C C . ASP A 1 100 ? -18.469 6.701 1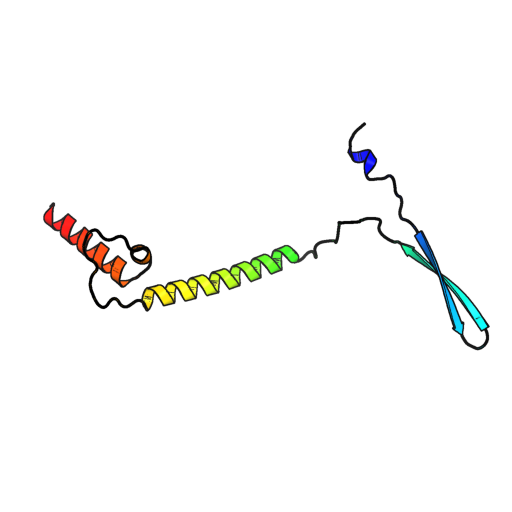8.670 1.00 82.50 100 ASP A C 1
ATOM 818 O O . ASP A 1 100 ? -18.685 7.818 19.153 1.00 82.50 100 ASP A O 1
ATOM 822 N N . LYS A 1 101 ? -19.224 6.252 17.653 1.00 83.38 101 LYS A N 1
ATOM 823 C CA . LYS A 1 101 ? -20.383 6.995 17.114 1.00 83.38 101 LYS A CA 1
ATOM 824 C C . LYS A 1 101 ? -21.541 7.087 18.106 1.00 83.38 101 LYS A C 1
ATOM 826 O O . LYS A 1 101 ? -22.213 8.111 18.158 1.00 83.38 101 LYS A O 1
ATOM 831 N N . GLU A 1 102 ? -21.797 6.026 18.861 1.00 84.31 102 GLU A N 1
ATOM 832 C CA . GLU A 1 102 ? -22.848 6.004 19.882 1.00 84.31 102 GLU A CA 1
ATOM 833 C C . GLU A 1 102 ? -22.493 6.898 21.078 1.00 84.31 102 GLU A 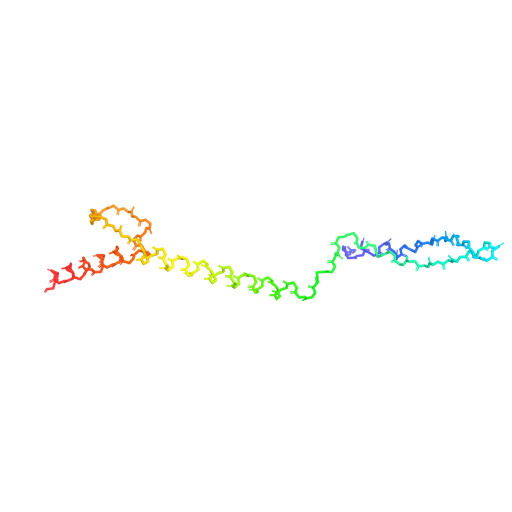C 1
ATOM 835 O O . GLU A 1 102 ? -23.350 7.638 21.556 1.00 84.31 102 GLU A O 1
ATOM 840 N N . GLU A 1 103 ? -21.231 6.887 21.524 1.00 83.75 103 GLU A N 1
ATOM 841 C CA . GLU A 1 103 ? -20.737 7.772 22.592 1.00 83.75 103 GLU A CA 1
ATOM 842 C C . GLU A 1 103 ? -20.854 9.244 22.202 1.00 83.75 103 GLU A C 1
ATOM 844 O O . GLU A 1 103 ? -21.451 10.026 22.939 1.00 83.75 103 GLU A O 1
ATOM 849 N N . SER A 1 104 ? -20.382 9.610 21.009 1.00 80.88 104 SER A N 1
ATOM 850 C CA . SER A 1 104 ? -20.46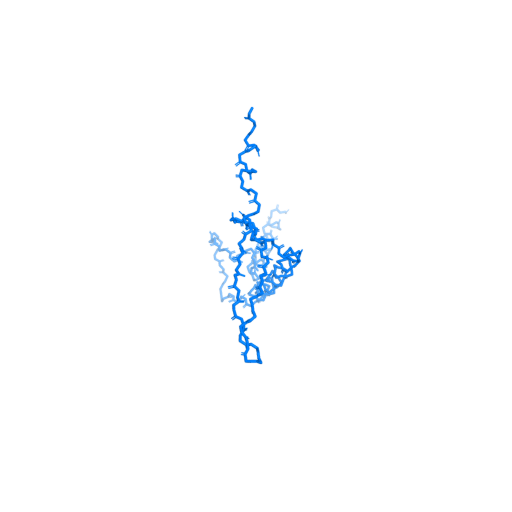6 10.994 20.528 1.00 80.88 104 SER A CA 1
ATOM 851 C C . SER A 1 104 ? -21.909 11.494 20.361 1.00 80.88 104 SER A C 1
ATOM 853 O O . SER A 1 104 ? -22.188 12.653 20.663 1.00 80.88 104 SER A O 1
ATOM 855 N N . GLN A 1 105 ? -22.848 10.642 19.934 1.00 80.94 105 GLN A N 1
ATOM 856 C CA . GLN A 1 105 ? -24.275 10.994 19.881 1.00 80.94 105 GLN A CA 1
ATOM 857 C C . GLN A 1 105 ? -24.885 11.147 21.279 1.00 80.94 105 GLN A C 1
ATOM 859 O O . GLN A 1 105 ? -25.634 12.094 21.523 1.00 80.94 105 GLN A O 1
ATOM 864 N N . ALA A 1 106 ? -24.551 10.248 22.210 1.00 80.94 106 ALA A N 1
ATOM 865 C CA . ALA A 1 106 ? -25.015 10.325 23.592 1.00 80.94 106 ALA A CA 1
ATOM 866 C C . ALA A 1 106 ? -24.502 11.597 24.291 1.00 80.94 106 ALA A C 1
ATOM 868 O O . ALA A 1 106 ? -25.265 12.270 24.985 1.00 80.94 106 ALA A O 1
ATOM 869 N N . GLU A 1 107 ? -23.239 11.966 24.072 1.00 81.50 107 GLU A N 1
ATOM 870 C CA . GLU A 1 107 ? -22.658 13.220 24.560 1.00 81.50 107 GLU A CA 1
ATOM 871 C C . GLU A 1 107 ? -23.358 14.447 23.966 1.00 81.50 107 GLU A C 1
ATOM 873 O O . GLU A 1 107 ? -23.754 15.337 24.716 1.00 81.50 107 GLU A O 1
ATOM 878 N N . GLN A 1 108 ? -23.588 14.475 22.648 1.00 76.94 108 GLN A N 1
ATOM 879 C CA . GLN A 1 108 ? -24.312 15.569 21.987 1.00 76.94 108 GLN A CA 1
ATOM 880 C C . GLN A 1 108 ? -25.735 15.730 22.534 1.00 76.94 108 GLN A C 1
ATOM 882 O O . GLN A 1 108 ? -26.150 16.851 22.806 1.00 76.94 108 GLN A O 1
ATOM 887 N N . SER A 1 109 ? -26.450 14.624 22.764 1.00 74.75 109 SER A N 1
ATOM 888 C CA . SER A 1 109 ? -27.805 14.651 23.333 1.00 74.75 109 SER A CA 1
ATOM 889 C C . SER A 1 109 ? -27.867 15.090 24.800 1.00 74.75 109 SER A C 1
ATOM 891 O O . SER A 1 109 ? -28.885 15.614 25.230 1.00 74.75 109 SER A O 1
ATOM 893 N N . LYS A 1 110 ? -26.797 14.883 25.581 1.00 75.00 110 LYS A N 1
ATOM 894 C CA . LYS A 1 110 ? -26.710 15.351 26.977 1.00 75.00 110 LYS A CA 1
ATOM 895 C C . LYS A 1 110 ? -26.394 16.839 27.085 1.00 75.00 110 LYS A C 1
ATOM 897 O O . LYS A 1 110 ? -26.658 17.435 28.124 1.00 75.00 110 LYS A O 1
ATOM 902 N N . ASN A 1 111 ? -25.758 17.392 26.058 1.00 70.75 111 ASN A N 1
ATOM 903 C CA . ASN A 1 111 ? -25.289 18.771 26.028 1.00 70.75 111 ASN A CA 1
ATOM 904 C C . ASN A 1 111 ? -26.274 19.722 25.320 1.00 70.75 111 ASN A C 1
ATOM 906 O O . ASN A 1 111 ? -25.947 20.893 25.125 1.00 70.75 111 ASN A O 1
ATOM 910 N N . GLN A 1 112 ? -27.437 19.205 24.911 1.00 51.88 112 GLN A N 1
ATOM 911 C CA . GLN A 1 112 ? -28.532 19.912 24.251 1.00 51.88 112 GLN A CA 1
ATOM 912 C C . GLN A 1 112 ? -29.746 19.974 25.180 1.00 51.88 112 GLN A C 1
ATOM 914 O O . GLN A 1 112 ? -30.423 21.025 25.169 1.00 51.88 112 GLN A O 1
#

Foldseek 3Di:
DDPVVVVPPDDFPWDWDFDFDDDDNDTDTDTDTDGDDPDPPDDPDPPCPVVVVVVVVVVVVVVVVVVLLVCQAPDDDPDDDDPPDDDPSCVRHPVNVVVVVVVVVVVVVVVD

Sequence (112 aa):
MDNDDLLDLDGPRRMTIVMEEWKTGSMANHTREIAIPNTFGRRPVPANWRGNTLIAGAVIFGIVAVTWKFGADREQWAHRPQPGEWYPSRRWSKQLIQWDKEESQAEQSKNQ

Mean predicted aligned error: 16.8 Å

Secondary structure (DSSP, 8-state):
--TTGGG-SS---EEEEEEEEEETTEEEEEEEEEE----TT-----TTHHHHHHHHHHHHHHHHHHHHHHHHHH---SSPPPTT---GGGGT-HHHHHHHHHHHHHHHHH--

Nearest PDB structures (foldseek):
  4rnd-assembly1_C  TM=4.243E-01  e=2.459E+00  Saccharomyces cerevisiae S288C
  6o7x-assembly1_M  TM=3.636E-01  e=2.300E+00  Saccharomyces cerevisiae S288C
  5d80-assembly1_G  TM=4.021E-01  e=2.629E+00  Saccharomyces cerevisiae S288C
  4rnd-assembly1_A  TM=4.044E-01  e=5.131E+00  Saccharomyces cerevisiae S288C